Protein AF-A0A948U7S1-F1 (afdb_monomer_lite)

Radius of gyration: 15.61 Å; chains: 1; bounding box: 52×23×42 Å

Structure (mmCIF, N/CA/C/O backbone):
data_AF-A0A948U7S1-F1
#
_entry.id   AF-A0A948U7S1-F1
#
loop_
_atom_site.group_PDB
_atom_site.id
_atom_site.type_symbol
_atom_site.label_atom_id
_atom_site.label_alt_id
_atom_site.label_comp_id
_atom_site.label_asym_id
_atom_site.label_entity_id
_atom_site.label_seq_id
_atom_site.pdbx_PDB_ins_code
_atom_site.Cartn_x
_atom_site.Cartn_y
_atom_site.Cartn_z
_atom_site.occupancy
_atom_site.B_iso_or_equiv
_atom_site.auth_seq_id
_atom_site.auth_comp_id
_atom_site.auth_asym_id
_atom_site.auth_atom_id
_atom_site.pdbx_PDB_model_num
ATOM 1 N N . MET A 1 1 ? -32.307 3.285 -25.081 1.00 37.34 1 MET A N 1
ATOM 2 C CA . MET A 1 1 ? -31.071 2.521 -25.350 1.00 37.34 1 MET A CA 1
ATOM 3 C C . MET A 1 1 ? -30.280 2.469 -24.048 1.00 37.34 1 MET A C 1
ATOM 5 O O . MET A 1 1 ? -29.939 3.526 -23.538 1.00 37.34 1 MET A O 1
ATOM 9 N N . LYS A 1 2 ? -30.131 1.286 -23.433 1.00 41.03 2 LYS A N 1
ATOM 10 C CA . LYS A 1 2 ? -29.390 1.093 -22.172 1.00 41.03 2 LYS A CA 1
ATOM 11 C C . LYS A 1 2 ? -27.935 0.772 -22.532 1.00 41.03 2 LYS A C 1
ATOM 13 O O . LYS A 1 2 ? -27.693 -0.289 -23.097 1.00 41.03 2 LYS A O 1
ATOM 18 N N . ASN A 1 3 ? -27.007 1.689 -22.266 1.00 43.12 3 ASN A N 1
ATOM 19 C CA . ASN A 1 3 ? -25.579 1.452 -22.484 1.00 43.12 3 ASN A CA 1
ATOM 20 C C . ASN A 1 3 ? -25.002 0.647 -21.317 1.00 43.12 3 ASN A C 1
ATOM 22 O O . ASN A 1 3 ? -25.335 0.897 -20.162 1.00 43.12 3 ASN A O 1
ATOM 26 N N . GLY A 1 4 ? -24.200 -0.358 -21.670 1.00 45.91 4 GLY A 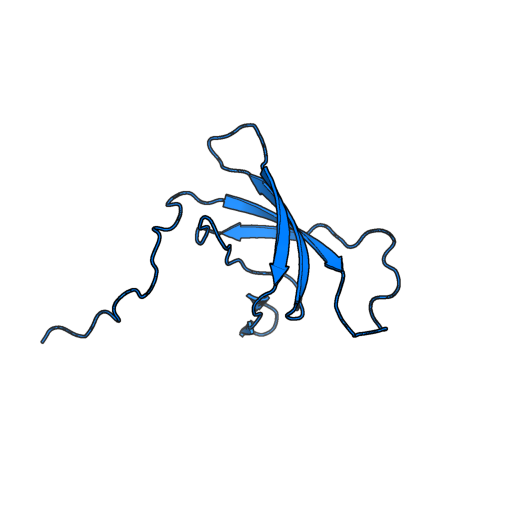N 1
ATOM 27 C CA . GLY A 1 4 ? -23.789 -1.467 -20.823 1.00 45.91 4 GLY A CA 1
ATOM 28 C C . GLY A 1 4 ? -22.943 -1.067 -19.621 1.00 45.91 4 GLY A C 1
ATOM 29 O O . GLY A 1 4 ? -21.832 -0.561 -19.757 1.00 45.91 4 GLY A O 1
ATOM 30 N N . GLU A 1 5 ? -23.459 -1.395 -18.444 1.00 49.22 5 GLU A N 1
ATOM 31 C CA . GLU A 1 5 ? -22.670 -1.558 -17.234 1.00 49.22 5 GLU A CA 1
ATOM 32 C C . GLU A 1 5 ? -21.832 -2.831 -17.406 1.00 49.22 5 GLU A C 1
ATOM 34 O O . GLU A 1 5 ? -22.364 -3.942 -17.479 1.00 49.22 5 GLU A O 1
ATOM 39 N N . GLY A 1 6 ? -20.513 -2.676 -17.543 1.00 53.47 6 GLY A N 1
ATOM 40 C CA . GLY A 1 6 ? -19.589 -3.802 -17.494 1.00 53.47 6 GLY A CA 1
ATOM 41 C C . GLY A 1 6 ? -19.792 -4.530 -16.171 1.00 53.47 6 GLY A C 1
ATOM 42 O O . GLY A 1 6 ? -19.545 -3.954 -15.116 1.00 53.47 6 GLY A O 1
ATOM 43 N N . GLN A 1 7 ? -20.297 -5.764 -16.229 1.00 53.72 7 GLN A N 1
ATOM 44 C CA . GLN A 1 7 ? -20.621 -6.554 -15.044 1.00 53.72 7 GLN A CA 1
ATOM 45 C C . GLN A 1 7 ? -19.413 -6.601 -14.105 1.00 53.72 7 GLN A C 1
ATOM 47 O O . GLN A 1 7 ? -18.337 -7.078 -14.476 1.00 53.72 7 GLN A O 1
ATOM 52 N N . GLU A 1 8 ? -19.592 -6.081 -12.895 1.00 53.22 8 GLU A N 1
ATOM 53 C CA . GLU A 1 8 ? -18.572 -6.078 -11.859 1.00 53.22 8 GLU A CA 1
ATOM 54 C C . GLU A 1 8 ? -18.158 -7.526 -11.541 1.00 53.22 8 GLU A C 1
ATOM 56 O O . GLU A 1 8 ? -18.895 -8.288 -10.924 1.00 53.22 8 GLU A O 1
ATOM 61 N N . LYS A 1 9 ? -16.963 -7.932 -11.992 1.00 65.19 9 LYS A N 1
ATOM 62 C CA . LYS A 1 9 ? -16.448 -9.313 -11.867 1.00 65.19 9 LYS A CA 1
ATOM 63 C C . LYS A 1 9 ? -15.975 -9.679 -10.449 1.00 65.19 9 LYS A C 1
ATOM 65 O O . LYS A 1 9 ? -15.370 -10.734 -10.251 1.00 65.19 9 LYS A O 1
ATOM 70 N N . ARG A 1 10 ? -16.157 -8.797 -9.464 1.00 60.22 10 ARG A N 1
ATOM 71 C CA . ARG A 1 10 ? -15.560 -8.926 -8.127 1.00 60.22 10 ARG A CA 1
ATOM 72 C C . ARG A 1 10 ? -16.465 -9.751 -7.210 1.00 60.22 10 ARG A C 1
ATOM 74 O O . ARG A 1 10 ? -17.664 -9.522 -7.137 1.00 60.22 10 ARG A O 1
ATOM 81 N N . ARG A 1 11 ? -15.876 -10.706 -6.481 1.00 59.59 11 ARG A N 1
ATOM 82 C CA . ARG A 1 11 ? -16.612 -11.607 -5.571 1.00 59.59 11 ARG A CA 1
ATOM 83 C C . ARG A 1 11 ? -16.992 -10.973 -4.228 1.00 59.59 11 ARG A C 1
ATOM 85 O O . ARG A 1 11 ? -17.859 -11.515 -3.555 1.00 59.59 11 ARG A O 1
ATOM 92 N N . ALA A 1 12 ? -16.344 -9.879 -3.825 1.00 53.59 12 ALA A N 1
ATOM 93 C CA . ALA A 1 12 ? -16.534 -9.260 -2.514 1.00 53.59 12 ALA A CA 1
ATOM 94 C C . ALA A 1 12 ? -16.774 -7.743 -2.633 1.00 53.59 12 ALA A C 1
ATOM 96 O O . ALA A 1 12 ? -16.109 -7.091 -3.446 1.00 53.59 12 ALA A O 1
ATOM 97 N N . PRO A 1 13 ? -17.694 -7.175 -1.829 1.00 57.25 13 PRO A N 1
ATOM 98 C CA . PRO A 1 13 ? -17.959 -5.741 -1.810 1.00 57.25 13 PRO A CA 1
ATOM 99 C C . PRO A 1 13 ? -16.777 -4.969 -1.207 1.00 57.25 13 PRO A C 1
ATOM 101 O O . PRO A 1 13 ? -16.163 -5.412 -0.237 1.00 57.25 13 PRO A O 1
ATOM 104 N N . ARG A 1 14 ? -16.478 -3.788 -1.761 1.00 62.69 14 ARG A N 1
ATOM 105 C CA . ARG A 1 14 ? -15.465 -2.879 -1.206 1.00 62.69 14 ARG A CA 1
ATOM 106 C C . ARG A 1 14 ? -15.953 -2.255 0.098 1.00 62.69 14 ARG A C 1
ATOM 108 O O . ARG A 1 14 ? -17.143 -1.966 0.263 1.00 62.69 14 ARG A O 1
ATOM 115 N N . VAL A 1 15 ? -15.019 -1.961 0.995 1.00 64.75 15 VAL A N 1
ATOM 116 C CA . VAL A 1 15 ? -15.298 -1.139 2.175 1.00 64.75 15 VAL A CA 1
ATOM 117 C C . VAL A 1 15 ? -15.758 0.252 1.713 1.00 64.75 15 VAL A C 1
ATOM 119 O O . VAL A 1 15 ? -15.017 0.984 1.071 1.00 64.75 15 VAL A O 1
ATOM 122 N N . LYS A 1 16 ? -16.994 0.650 2.051 1.00 65.44 16 LYS A N 1
ATOM 123 C CA . LYS A 1 16 ? -17.560 1.972 1.687 1.00 65.44 16 LYS A CA 1
ATOM 124 C C . LYS A 1 16 ? -16.914 3.155 2.424 1.00 65.44 16 LYS A C 1
ATOM 126 O O . LYS A 1 16 ? -17.306 4.300 2.209 1.00 65.44 16 LYS A O 1
ATOM 131 N N . LYS A 1 17 ? -15.976 2.885 3.329 1.00 74.88 17 LYS A N 1
ATOM 132 C CA . LYS A 1 17 ? -15.275 3.887 4.131 1.00 74.88 17 LYS A CA 1
ATOM 133 C C . LYS A 1 17 ? -13.922 4.193 3.499 1.00 74.88 17 LYS A C 1
ATOM 135 O O . LYS A 1 17 ? -13.252 3.302 2.990 1.00 74.88 17 LYS A O 1
ATOM 140 N N . GLU A 1 18 ? -13.541 5.463 3.546 1.00 85.12 18 GLU A N 1
ATOM 141 C CA . GLU A 1 18 ? -12.184 5.887 3.216 1.00 85.12 18 GLU A CA 1
ATOM 142 C C . GLU A 1 18 ? -11.217 5.316 4.252 1.00 85.12 18 GLU A C 1
ATOM 144 O O . GLU A 1 18 ? -11.498 5.362 5.446 1.00 85.12 18 GLU A O 1
ATOM 149 N N . VAL A 1 19 ? -10.110 4.754 3.789 1.00 89.00 19 VAL A N 1
ATOM 150 C CA . VAL A 1 19 ? -9.059 4.155 4.606 1.00 89.00 19 VAL A CA 1
ATOM 151 C C . VAL A 1 19 ? -7.787 4.941 4.360 1.00 89.00 19 VAL A C 1
ATOM 153 O O . VAL A 1 19 ? -7.407 5.176 3.210 1.00 89.00 19 VAL A O 1
ATOM 156 N N . ILE A 1 20 ? -7.137 5.356 5.441 1.00 91.56 20 ILE A N 1
ATOM 157 C CA . ILE A 1 20 ? -5.808 5.952 5.376 1.00 91.56 20 ILE A CA 1
ATOM 158 C C . ILE A 1 20 ? -4.802 4.805 5.330 1.00 91.56 20 ILE A C 1
ATOM 160 O O . ILE A 1 20 ? -4.840 3.913 6.176 1.00 91.56 20 ILE A O 1
ATOM 164 N N . VAL A 1 21 ? -3.916 4.832 4.342 1.00 92.94 21 VAL A N 1
ATOM 165 C CA . VAL A 1 21 ? -2.890 3.814 4.123 1.00 92.94 21 VAL A CA 1
ATOM 166 C C . VAL A 1 21 ? -1.534 4.472 4.304 1.00 92.94 21 VAL A C 1
ATOM 168 O O . VAL A 1 21 ? -1.157 5.358 3.539 1.00 92.94 21 VAL A O 1
ATOM 171 N N . GLN A 1 22 ? -0.807 4.043 5.326 1.00 93.38 22 GLN A N 1
ATOM 172 C CA . GLN A 1 22 ? 0.622 4.297 5.450 1.00 93.38 22 GLN A CA 1
ATOM 173 C C . GLN A 1 22 ? 1.359 3.103 4.858 1.00 93.38 22 GLN A C 1
ATOM 175 O O . GLN A 1 22 ? 1.032 1.966 5.200 1.00 93.38 22 GLN A O 1
ATOM 180 N N . TYR A 1 23 ? 2.325 3.342 3.976 1.00 92.19 23 TYR A N 1
ATOM 181 C CA . TYR A 1 23 ? 3.078 2.261 3.350 1.00 92.19 23 TYR A CA 1
ATOM 182 C C . TYR A 1 23 ? 4.570 2.562 3.261 1.00 92.19 23 TYR A C 1
ATOM 184 O O . TYR A 1 23 ? 4.992 3.716 3.208 1.00 92.19 23 TYR A O 1
ATOM 192 N N . ARG A 1 24 ? 5.374 1.498 3.233 1.00 90.31 24 ARG A N 1
ATOM 193 C CA . ARG A 1 24 ? 6.792 1.549 2.863 1.00 90.31 24 ARG A CA 1
ATOM 194 C C . ARG A 1 24 ? 7.186 0.284 2.113 1.00 90.31 24 ARG A C 1
ATOM 196 O O . ARG A 1 24 ? 6.710 -0.805 2.435 1.00 90.31 24 ARG A O 1
ATOM 203 N N . ILE A 1 25 ? 8.081 0.427 1.142 1.00 87.50 25 ILE A N 1
ATOM 204 C CA . ILE A 1 25 ? 8.656 -0.711 0.419 1.00 87.50 25 ILE A CA 1
ATOM 205 C C . ILE A 1 25 ? 9.626 -1.421 1.361 1.00 87.50 25 ILE A C 1
ATOM 207 O O . ILE A 1 25 ? 10.576 -0.813 1.839 1.00 87.50 25 ILE A O 1
ATOM 211 N N . LYS A 1 26 ? 9.370 -2.688 1.672 1.00 85.31 26 LYS A N 1
ATOM 212 C CA . LYS A 1 26 ? 10.213 -3.513 2.545 1.00 85.31 26 LYS A CA 1
ATOM 213 C C . LYS A 1 26 ? 11.246 -4.302 1.747 1.00 85.31 26 LYS A C 1
ATOM 215 O O . LYS A 1 26 ? 12.376 -4.435 2.206 1.00 85.31 26 LYS A O 1
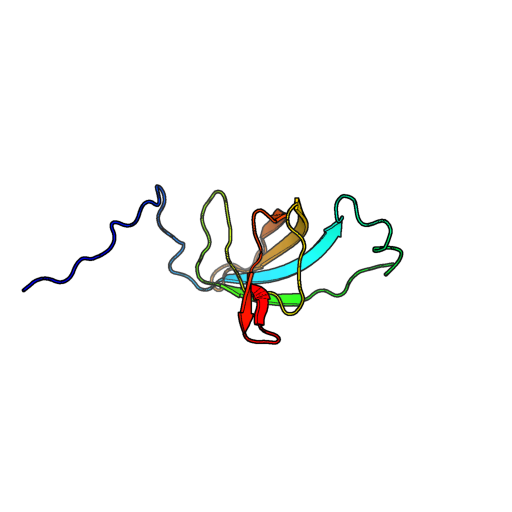ATOM 220 N N . ASP A 1 27 ? 10.849 -4.812 0.584 1.00 82.25 27 ASP A N 1
ATOM 221 C CA . ASP A 1 27 ? 11.689 -5.648 -0.274 1.00 82.25 27 ASP A CA 1
ATOM 222 C C . ASP A 1 27 ? 11.264 -5.525 -1.747 1.00 82.25 27 ASP A C 1
ATOM 224 O O . ASP A 1 27 ? 10.089 -5.280 -2.034 1.00 82.25 27 ASP A O 1
ATOM 228 N N . VAL A 1 28 ? 12.204 -5.707 -2.675 1.00 75.56 28 VAL A N 1
ATOM 229 C CA . VAL A 1 28 ? 11.963 -5.697 -4.125 1.00 75.56 28 VAL A CA 1
ATOM 230 C C . VAL A 1 28 ? 12.669 -6.904 -4.748 1.00 75.56 28 VAL A C 1
ATOM 232 O O . VAL A 1 28 ? 13.887 -7.030 -4.628 1.00 75.56 28 VAL A O 1
ATOM 235 N N . PRO A 1 29 ? 11.951 -7.798 -5.443 1.00 68.56 29 PRO A N 1
ATOM 236 C CA . PRO A 1 29 ? 12.584 -8.947 -6.068 1.00 68.56 29 PRO A CA 1
ATOM 237 C C . PRO A 1 29 ? 13.426 -8.538 -7.284 1.00 68.56 29 PRO A C 1
ATOM 239 O O . PRO A 1 29 ? 12.969 -7.840 -8.184 1.00 68.56 29 PRO A O 1
ATOM 242 N N . HIS A 1 30 ? 14.651 -9.060 -7.332 1.00 58.34 30 HIS A N 1
ATOM 243 C CA . HIS A 1 30 ? 15.524 -9.143 -8.512 1.00 58.34 30 HIS A CA 1
ATOM 244 C C . HIS A 1 30 ? 16.095 -7.859 -9.132 1.00 58.34 30 HIS A C 1
ATOM 246 O O . HIS A 1 30 ? 16.811 -7.961 -10.127 1.00 58.34 30 HIS A O 1
ATOM 252 N N . THR A 1 31 ? 15.939 -6.688 -8.525 1.00 52.97 31 THR A N 1
ATOM 253 C CA . THR A 1 31 ? 16.783 -5.534 -8.863 1.00 52.97 31 THR A CA 1
ATOM 254 C C . THR A 1 31 ? 17.808 -5.345 -7.753 1.00 52.97 31 THR A C 1
ATOM 256 O O . THR A 1 31 ? 17.521 -4.803 -6.691 1.00 52.97 31 THR A O 1
ATOM 259 N N . GLY A 1 32 ? 19.050 -5.781 -7.985 1.00 49.66 32 GLY A N 1
ATOM 260 C CA . GLY A 1 32 ? 20.185 -5.550 -7.072 1.00 49.66 32 GLY A CA 1
ATOM 261 C C . GLY A 1 32 ? 20.519 -4.066 -6.820 1.00 49.66 32 GLY A C 1
ATOM 262 O O . GLY A 1 32 ? 21.553 -3.766 -6.231 1.00 49.66 32 GLY A O 1
ATOM 263 N N . GLU A 1 33 ? 19.656 -3.154 -7.269 1.00 51.25 33 GLU A N 1
ATOM 264 C CA . GLU A 1 33 ? 19.758 -1.700 -7.194 1.00 51.25 33 GLU A CA 1
ATOM 265 C C . GLU A 1 33 ? 19.011 -1.101 -5.995 1.00 51.25 33 GLU A C 1
ATOM 267 O O . GLU A 1 33 ? 19.278 0.043 -5.637 1.00 51.25 33 GLU A O 1
ATOM 272 N N . PHE A 1 34 ? 18.151 -1.855 -5.296 1.00 52.44 34 PHE A N 1
ATOM 273 C CA . PHE A 1 34 ? 17.576 -1.397 -4.023 1.00 52.44 34 PHE A CA 1
ATOM 274 C C . PHE A 1 34 ? 18.533 -1.663 -2.848 1.00 52.44 34 PHE A C 1
ATOM 276 O O . PHE A 1 34 ? 18.197 -2.277 -1.836 1.00 52.44 34 PHE A O 1
ATOM 283 N N . GLN A 1 35 ? 19.773 -1.189 -2.981 1.00 46.66 35 GLN A N 1
ATOM 284 C CA . GLN A 1 35 ? 20.683 -1.062 -1.850 1.00 46.66 35 GLN A CA 1
ATOM 285 C C . GLN A 1 35 ? 20.404 0.249 -1.106 1.00 46.66 35 GLN A C 1
ATOM 287 O O . GLN A 1 35 ? 20.648 1.342 -1.604 1.00 46.66 35 GLN A O 1
ATOM 292 N N . LEU A 1 36 ? 19.997 0.097 0.157 1.00 49.88 36 LEU A N 1
ATOM 293 C CA . LEU A 1 36 ? 20.333 1.005 1.258 1.00 49.88 36 LEU A CA 1
ATOM 294 C C . LEU A 1 36 ? 19.675 2.397 1.254 1.00 49.88 36 LEU A C 1
ATOM 296 O O . LEU A 1 36 ? 20.351 3.422 1.297 1.00 49.88 36 LEU A O 1
ATOM 300 N N . LEU A 1 37 ? 18.366 2.442 1.492 1.00 51.91 37 LEU A N 1
ATOM 301 C CA . LEU A 1 37 ? 17.911 3.320 2.573 1.00 51.91 37 LEU A CA 1
ATOM 302 C C . LEU A 1 37 ? 17.784 2.452 3.823 1.00 51.91 37 LEU A C 1
ATOM 304 O O . LEU A 1 37 ? 17.003 1.507 3.842 1.00 51.91 37 LEU A O 1
ATOM 308 N N . ARG A 1 38 ? 18.543 2.768 4.885 1.00 58.09 38 ARG A N 1
ATOM 309 C CA . ARG A 1 38 ? 18.454 2.075 6.194 1.00 58.09 38 ARG A CA 1
ATOM 310 C C . ARG A 1 38 ? 17.011 1.978 6.712 1.00 58.09 38 ARG A C 1
ATOM 312 O O . ARG A 1 38 ? 16.705 1.113 7.526 1.00 58.09 38 ARG A O 1
ATOM 319 N N . LYS A 1 39 ? 16.145 2.883 6.249 1.00 65.81 39 LYS A N 1
ATOM 320 C CA . LYS A 1 39 ? 14.697 2.847 6.400 1.00 65.81 39 LYS A CA 1
ATOM 321 C C . LYS A 1 39 ? 14.080 3.621 5.222 1.00 65.81 39 LYS A C 1
ATOM 323 O O . LYS A 1 39 ? 14.296 4.831 5.159 1.00 65.81 39 LYS A O 1
ATOM 328 N N . PRO A 1 40 ? 13.379 2.970 4.281 1.00 70.44 40 PRO A N 1
ATOM 329 C CA . PRO A 1 40 ? 12.680 3.680 3.215 1.00 70.44 40 PRO A CA 1
ATOM 330 C C . PRO A 1 40 ? 11.626 4.627 3.813 1.00 70.44 40 PRO A C 1
ATOM 332 O O . PRO A 1 40 ? 11.116 4.349 4.909 1.00 70.44 40 PRO A O 1
ATOM 335 N N . PRO A 1 41 ? 11.336 5.760 3.148 1.00 80.25 41 PRO A N 1
ATOM 336 C CA . PRO A 1 41 ? 10.362 6.725 3.641 1.00 80.25 41 PRO A CA 1
ATOM 337 C C . PRO A 1 41 ? 8.983 6.074 3.790 1.00 80.25 41 PRO A C 1
ATOM 339 O O . PRO A 1 41 ? 8.637 5.143 3.063 1.00 80.25 41 PRO A O 1
ATOM 342 N N . ILE A 1 42 ? 8.216 6.557 4.768 1.00 86.62 42 ILE A N 1
ATOM 343 C CA . ILE A 1 42 ? 6.813 6.179 4.933 1.00 86.62 42 ILE A CA 1
ATOM 344 C C . ILE A 1 42 ? 5.993 7.150 4.094 1.00 86.62 42 ILE A C 1
ATOM 346 O O . ILE A 1 42 ? 6.008 8.354 4.354 1.00 86.62 42 ILE A O 1
ATOM 350 N N . ASP A 1 43 ? 5.276 6.612 3.120 1.00 90.12 43 ASP A N 1
ATOM 351 C CA . ASP A 1 43 ? 4.331 7.351 2.300 1.00 90.12 43 ASP A CA 1
ATOM 352 C C . ASP A 1 43 ? 2.910 7.216 2.864 1.00 90.12 43 ASP A C 1
ATOM 354 O O . ASP A 1 43 ? 2.577 6.262 3.577 1.00 90.12 43 ASP A O 1
ATOM 358 N N . LEU A 1 44 ? 2.063 8.196 2.545 1.00 90.94 44 LEU A N 1
ATOM 359 C CA . LEU A 1 44 ? 0.682 8.276 3.008 1.00 90.94 44 LEU A CA 1
ATOM 360 C C . LEU A 1 44 ? -0.260 8.463 1.825 1.00 90.94 44 LEU A C 1
ATOM 362 O O . LEU A 1 44 ? -0.102 9.380 1.023 1.00 90.94 44 LEU A O 1
ATOM 366 N N . THR A 1 45 ? -1.295 7.639 1.771 1.00 91.31 45 THR A N 1
ATOM 367 C CA . THR A 1 45 ? -2.332 7.715 0.747 1.00 91.31 45 THR A CA 1
ATOM 368 C C . THR A 1 45 ? -3.699 7.391 1.336 1.00 91.31 45 THR A C 1
ATOM 370 O O . THR A 1 45 ? -3.830 7.004 2.502 1.00 91.31 45 THR A O 1
ATOM 373 N N . ARG A 1 46 ? -4.750 7.609 0.550 1.00 91.12 46 ARG A N 1
ATOM 374 C CA . ARG A 1 46 ? -6.127 7.310 0.939 1.00 91.12 46 ARG A CA 1
ATOM 375 C C . ARG A 1 46 ? -6.792 6.492 -0.144 1.00 91.12 46 ARG A C 1
ATOM 377 O O . ARG A 1 46 ? -6.647 6.789 -1.326 1.00 91.12 46 ARG A O 1
ATOM 384 N N . THR A 1 47 ? -7.562 5.491 0.259 1.00 89.12 47 THR A N 1
ATOM 385 C CA . THR A 1 47 ? -8.315 4.668 -0.686 1.00 89.12 47 THR A CA 1
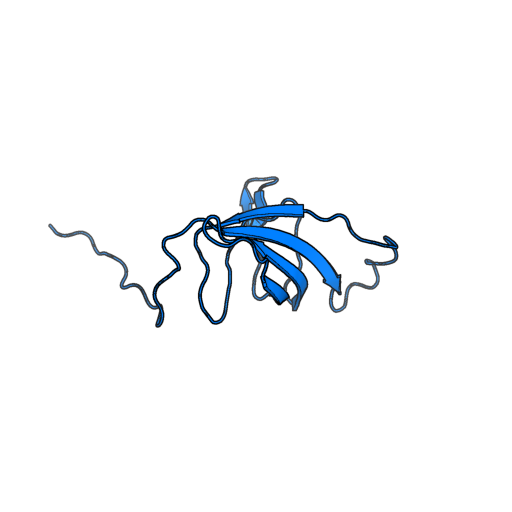ATOM 386 C C . THR A 1 47 ? -9.684 4.275 -0.154 1.00 89.12 47 THR A C 1
ATOM 388 O O . THR A 1 47 ? -9.941 4.278 1.046 1.00 89.12 47 THR A O 1
ATOM 391 N N . ARG A 1 48 ? -10.581 3.934 -1.078 1.00 86.25 48 ARG A N 1
ATOM 392 C CA . ARG A 1 48 ? -11.869 3.271 -0.819 1.00 86.25 48 ARG A CA 1
ATOM 393 C C . ARG A 1 48 ? -11.919 1.875 -1.446 1.00 86.25 48 ARG A C 1
ATOM 395 O O . ARG A 1 48 ? -12.952 1.216 -1.409 1.00 86.25 48 ARG A O 1
ATOM 402 N N . ASP A 1 49 ? -10.832 1.436 -2.079 1.00 83.50 49 ASP A N 1
ATOM 403 C CA . ASP A 1 49 ? -10.722 0.127 -2.720 1.00 83.50 49 ASP A CA 1
ATOM 404 C C . ASP A 1 49 ? -9.937 -0.823 -1.814 1.00 83.50 49 ASP A C 1
ATOM 406 O O . ASP A 1 49 ? -8.789 -1.169 -2.075 1.00 83.50 49 ASP A O 1
ATOM 410 N N . LEU A 1 50 ? -10.575 -1.187 -0.700 1.00 85.38 50 LEU A N 1
ATOM 411 C CA . LEU A 1 50 ? -10.111 -2.218 0.221 1.00 85.38 50 LEU A CA 1
ATOM 412 C C . LEU A 1 50 ? -11.098 -3.388 0.200 1.00 85.38 50 LEU A C 1
ATOM 414 O O . LEU A 1 50 ? -12.309 -3.197 0.360 1.00 85.38 50 LEU A O 1
ATOM 418 N N . ALA A 1 51 ? -10.560 -4.590 0.036 1.00 83.25 51 ALA A N 1
ATOM 419 C CA . ALA A 1 51 ? -11.255 -5.863 0.132 1.00 83.25 51 ALA A CA 1
ATOM 420 C C . ALA A 1 51 ? -10.433 -6.841 0.989 1.00 83.25 51 ALA A C 1
ATOM 422 O O . ALA A 1 51 ? -9.247 -6.636 1.225 1.00 83.25 51 ALA A O 1
ATOM 423 N N . GLU A 1 52 ? -11.051 -7.944 1.414 1.00 79.88 52 GLU A N 1
ATOM 424 C CA . GLU A 1 52 ? -10.427 -8.959 2.281 1.00 79.88 52 GLU A CA 1
ATOM 425 C C . GLU A 1 52 ? -9.072 -9.477 1.760 1.00 79.88 52 GLU A C 1
ATOM 427 O O . GLU A 1 52 ? -8.184 -9.796 2.542 1.00 79.88 52 GLU A O 1
ATOM 432 N N . LYS A 1 53 ? -8.902 -9.550 0.433 1.00 85.12 53 LYS A N 1
ATOM 433 C CA . LYS A 1 53 ? -7.717 -10.137 -0.218 1.00 85.12 53 LYS A CA 1
ATOM 434 C C . LYS A 1 53 ? -6.841 -9.136 -0.960 1.00 85.12 53 LYS A C 1
ATOM 436 O O . LYS A 1 53 ? -5.924 -9.546 -1.665 1.00 85.12 53 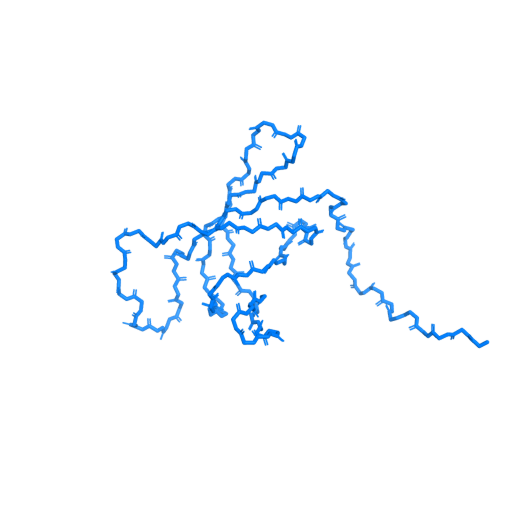LYS A O 1
ATOM 441 N N . GLY A 1 54 ? -7.144 -7.847 -0.877 1.00 88.44 54 GLY A N 1
ATOM 442 C CA . GLY A 1 54 ? -6.408 -6.869 -1.659 1.00 88.44 54 GLY A CA 1
ATOM 443 C C . GLY A 1 54 ? -6.832 -5.442 -1.392 1.00 88.44 54 GLY A C 1
ATOM 444 O O . GLY A 1 54 ? -7.955 -5.159 -0.977 1.00 88.44 54 GLY A O 1
ATOM 445 N N . ILE A 1 55 ? -5.903 -4.546 -1.674 1.00 90.44 55 ILE A N 1
ATOM 446 C CA . ILE A 1 55 ? -6.087 -3.111 -1.592 1.00 90.44 55 ILE A CA 1
ATOM 447 C C . ILE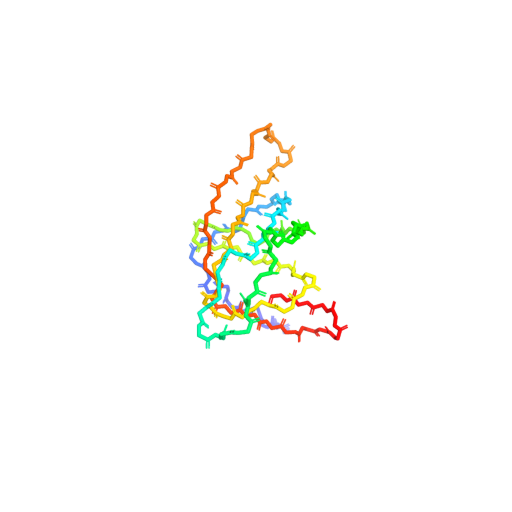 A 1 55 ? -5.550 -2.495 -2.879 1.00 90.44 55 ILE A C 1
ATOM 449 O O . ILE A 1 55 ? -4.551 -2.962 -3.420 1.00 90.44 55 ILE A O 1
ATOM 453 N N . PHE A 1 56 ? -6.224 -1.465 -3.367 1.00 90.50 56 PHE A N 1
ATOM 454 C CA . PHE A 1 56 ? -5.786 -0.678 -4.512 1.00 90.50 56 PHE A CA 1
ATOM 455 C C . PHE A 1 56 ? -5.690 0.783 -4.079 1.00 90.50 56 PHE A C 1
ATOM 457 O O . PHE A 1 56 ? -6.637 1.309 -3.492 1.00 90.50 56 PHE A O 1
ATOM 464 N N . PHE A 1 57 ? -4.553 1.438 -4.294 1.00 90.69 57 PHE A N 1
ATOM 465 C CA . PHE A 1 57 ? -4.297 2.800 -3.822 1.00 90.69 57 PHE A CA 1
ATOM 466 C C . PHE A 1 57 ? -3.246 3.492 -4.689 1.00 90.69 57 PHE A C 1
ATOM 468 O O . PHE A 1 57 ? -2.474 2.827 -5.356 1.00 90.69 57 PHE A O 1
ATOM 475 N N . THR A 1 58 ? -3.182 4.823 -4.647 1.00 87.88 58 THR A N 1
ATOM 476 C CA . THR A 1 58 ? -2.113 5.568 -5.327 1.00 87.88 58 THR A CA 1
ATOM 477 C C . THR A 1 58 ? -0.821 5.569 -4.530 1.00 87.88 58 THR A C 1
ATOM 479 O O . THR A 1 58 ? -0.843 5.907 -3.341 1.00 87.88 58 THR A O 1
ATOM 482 N N . ALA A 1 59 ? 0.292 5.319 -5.206 1.00 85.00 59 ALA A N 1
ATOM 483 C CA . ALA A 1 59 ? 1.642 5.526 -4.721 1.00 85.00 59 ALA A CA 1
ATOM 484 C C . ALA A 1 59 ? 2.247 6.840 -5.258 1.00 85.00 59 ALA A C 1
ATOM 486 O O . ALA A 1 59 ? 1.971 7.283 -6.375 1.00 85.00 59 ALA A O 1
ATOM 487 N N . SER A 1 60 ? 3.096 7.469 -4.444 1.00 81.56 60 SER A N 1
ATOM 488 C CA . SER A 1 60 ? 3.882 8.662 -4.803 1.00 81.56 60 SER A CA 1
ATOM 489 C C . SER A 1 60 ? 5.061 8.349 -5.734 1.00 81.56 60 SER A C 1
ATOM 491 O O . SER A 1 60 ? 5.612 9.252 -6.362 1.00 81.56 60 SER A O 1
ATOM 493 N N . GLN A 1 61 ? 5.453 7.077 -5.818 1.00 77.06 61 GLN A N 1
ATOM 494 C CA . GLN A 1 61 ? 6.617 6.590 -6.550 1.00 77.06 61 GLN A CA 1
ATOM 495 C C . GLN A 1 61 ? 6.320 5.234 -7.208 1.00 77.06 61 GLN A C 1
ATOM 497 O O . GLN A 1 61 ? 5.448 4.513 -6.715 1.00 77.06 61 GLN A O 1
ATOM 502 N N . PRO A 1 62 ? 7.030 4.872 -8.296 1.00 79.06 62 PRO A N 1
ATOM 503 C CA . PRO A 1 62 ? 6.882 3.567 -8.929 1.00 79.06 62 PRO A CA 1
ATOM 504 C C . PRO A 1 62 ? 7.183 2.446 -7.949 1.00 79.06 62 PRO A C 1
ATOM 506 O O . PRO A 1 62 ? 8.211 2.478 -7.269 1.00 79.06 62 PRO A O 1
ATOM 509 N N . ILE A 1 63 ? 6.307 1.444 -7.901 1.00 84.69 63 ILE A N 1
ATOM 510 C CA . ILE A 1 63 ? 6.536 0.237 -7.116 1.00 84.69 63 ILE A CA 1
ATOM 511 C C . ILE A 1 63 ? 6.532 -0.949 -8.066 1.00 84.69 63 ILE A C 1
ATOM 513 O O . ILE A 1 63 ? 5.587 -1.169 -8.814 1.00 84.69 63 ILE A O 1
ATOM 517 N N . PHE A 1 64 ? 7.604 -1.727 -8.050 1.00 82.94 64 PHE A N 1
ATOM 518 C CA . PHE A 1 64 ? 7.699 -2.885 -8.924 1.00 82.94 64 PHE A CA 1
ATOM 519 C C . PHE A 1 64 ? 6.714 -3.973 -8.500 1.00 82.94 64 PHE A C 1
ATOM 521 O O . PHE A 1 64 ? 6.506 -4.223 -7.308 1.00 82.94 64 PHE A O 1
ATOM 528 N N . ALA A 1 65 ? 6.148 -4.669 -9.487 1.00 85.25 65 ALA A N 1
ATOM 529 C CA . ALA A 1 65 ? 5.400 -5.889 -9.230 1.00 85.25 65 ALA A CA 1
ATOM 530 C C . ALA A 1 65 ? 6.250 -6.863 -8.399 1.00 85.25 65 ALA A C 1
ATOM 532 O O . ALA A 1 65 ? 7.471 -6.930 -8.537 1.00 85.25 65 ALA A O 1
ATOM 533 N N . GLN A 1 66 ? 5.585 -7.622 -7.532 1.00 87.31 66 GLN A N 1
ATOM 534 C CA . GLN A 1 66 ? 6.172 -8.536 -6.553 1.00 87.31 66 GLN A CA 1
ATOM 535 C C . GLN A 1 66 ? 6.944 -7.875 -5.396 1.00 87.31 66 GLN A C 1
ATOM 537 O O . GLN A 1 66 ? 7.357 -8.598 -4.487 1.00 87.31 66 GLN A O 1
ATOM 542 N N . ALA A 1 67 ? 7.094 -6.545 -5.363 1.00 87.38 67 ALA A N 1
ATOM 543 C CA . ALA A 1 67 ? 7.629 -5.856 -4.191 1.00 87.38 67 ALA A CA 1
ATOM 544 C C . ALA A 1 67 ? 6.774 -6.136 -2.947 1.00 87.38 67 ALA A C 1
ATOM 546 O O . ALA A 1 67 ? 5.549 -6.280 -3.023 1.00 87.38 67 ALA A O 1
ATOM 547 N N . VAL A 1 68 ? 7.427 -6.205 -1.793 1.00 90.38 68 VAL A N 1
ATOM 548 C CA . VAL A 1 68 ? 6.777 -6.398 -0.498 1.00 90.38 68 VAL A CA 1
ATOM 549 C C . VAL A 1 68 ? 6.602 -5.041 0.160 1.00 90.38 68 VAL A C 1
ATOM 551 O O . VAL A 1 68 ? 7.563 -4.290 0.321 1.00 90.38 68 VAL A O 1
ATOM 554 N N . LEU A 1 69 ? 5.374 -4.735 0.559 1.00 91.56 69 LEU A N 1
ATOM 555 C CA . LEU A 1 69 ? 5.006 -3.522 1.268 1.00 91.56 69 LEU A CA 1
ATOM 556 C C . LEU A 1 69 ? 4.664 -3.851 2.713 1.00 91.56 69 LEU A C 1
ATOM 558 O O . LEU A 1 69 ? 3.875 -4.754 2.987 1.00 91.56 69 LEU A O 1
ATOM 562 N N . GLU A 1 70 ? 5.204 -3.061 3.629 1.00 92.75 70 GLU A N 1
ATOM 563 C CA . GLU A 1 70 ? 4.636 -2.954 4.966 1.00 92.75 70 GLU A CA 1
ATOM 564 C C . GLU A 1 70 ? 3.551 -1.878 4.934 1.00 92.75 70 GLU A C 1
ATOM 566 O O . GLU A 1 70 ? 3.792 -0.763 4.464 1.00 92.75 70 GLU A O 1
ATOM 571 N N . LEU A 1 71 ? 2.360 -2.231 5.409 1.00 93.50 71 LEU A N 1
ATOM 572 C CA . LEU A 1 71 ? 1.155 -1.420 5.350 1.00 93.50 71 LEU A CA 1
ATOM 573 C C . LEU A 1 71 ? 0.594 -1.215 6.754 1.00 93.50 71 LEU A C 1
ATOM 575 O O . LEU A 1 71 ? 0.508 -2.141 7.560 1.00 93.50 71 LEU A O 1
ATOM 579 N N . LYS A 1 72 ? 0.140 0.005 7.019 1.00 94.12 72 LYS A N 1
ATOM 580 C CA . LYS A 1 72 ? -0.609 0.359 8.217 1.00 94.12 72 LYS A CA 1
ATOM 581 C C . LYS A 1 72 ? -1.888 1.072 7.806 1.00 94.12 72 LYS A C 1
ATOM 583 O O . LYS A 1 72 ? -1.860 2.179 7.269 1.00 94.12 72 LYS A O 1
ATOM 588 N N . LEU A 1 73 ? -3.011 0.396 8.019 1.00 92.06 73 LEU A N 1
ATOM 589 C CA . LEU A 1 73 ? -4.340 0.870 7.659 1.00 92.06 73 LEU A CA 1
ATOM 590 C C . LEU A 1 73 ? -5.003 1.517 8.869 1.00 92.06 73 LEU A C 1
ATOM 592 O O . LEU A 1 73 ? -5.118 0.900 9.927 1.00 92.06 73 LEU A O 1
ATOM 596 N N . GLN A 1 74 ? -5.486 2.741 8.700 1.00 91.31 74 GLN A N 1
ATOM 597 C CA . GLN A 1 74 ? -6.269 3.441 9.708 1.00 91.31 74 GLN A CA 1
ATOM 598 C C . GLN A 1 74 ? -7.678 3.697 9.174 1.00 91.31 74 GLN A C 1
ATOM 600 O O . GLN A 1 74 ? -7.884 4.415 8.190 1.00 91.31 74 GLN A O 1
ATOM 605 N N . LEU A 1 75 ? -8.655 3.087 9.843 1.00 86.81 75 LEU A N 1
ATOM 606 C CA . LEU A 1 75 ? -10.072 3.308 9.588 1.00 86.81 75 LEU A CA 1
ATOM 607 C C . LEU A 1 75 ? -10.526 4.558 10.364 1.00 86.81 75 LEU A C 1
ATOM 609 O O . LEU A 1 75 ? -10.231 4.661 11.549 1.00 86.81 75 LEU A O 1
ATOM 613 N N . PRO A 1 76 ? -11.292 5.488 9.766 1.00 78.50 76 PRO A N 1
ATOM 614 C CA . PRO A 1 76 ? -11.693 6.736 10.427 1.00 78.50 76 PRO A CA 1
ATOM 615 C C . PRO A 1 76 ? -12.506 6.540 11.710 1.00 78.50 76 PRO A C 1
ATOM 617 O O . PRO A 1 76 ? -12.524 7.410 12.574 1.00 78.50 76 PRO A O 1
ATOM 620 N N . SER A 1 77 ? -13.232 5.423 11.804 1.00 81.19 77 SER A N 1
ATOM 621 C CA . SER A 1 77 ? -14.080 5.094 12.953 1.00 81.19 77 SER A CA 1
ATOM 622 C C . SER A 1 77 ? -13.346 4.306 14.040 1.00 81.19 77 SER A C 1
ATOM 624 O O . SER A 1 77 ? -13.904 4.145 15.119 1.00 81.19 77 SER A O 1
ATOM 626 N N . GLU A 1 78 ? -12.133 3.823 13.766 1.00 82.94 78 GLU A N 1
ATOM 627 C CA . GLU A 1 78 ? -11.384 2.952 14.670 1.00 82.94 78 GLU A CA 1
ATOM 628 C C . GLU A 1 78 ? -10.184 3.701 15.249 1.00 82.94 78 GLU A C 1
ATOM 630 O O . GLU A 1 78 ? -9.503 4.464 14.561 1.00 82.94 78 GLU A O 1
ATOM 635 N N . ARG A 1 79 ? -9.915 3.486 16.538 1.00 78.94 79 ARG A N 1
ATOM 636 C CA . ARG A 1 79 ? -8.711 4.031 17.188 1.00 78.94 79 ARG A CA 1
ATOM 637 C C . ARG A 1 79 ? -7.472 3.200 16.885 1.00 78.94 79 ARG A C 1
ATOM 639 O O . ARG A 1 79 ? -6.362 3.724 16.930 1.00 78.94 79 ARG A O 1
ATOM 646 N N . GLU A 1 80 ? -7.672 1.923 16.594 1.00 87.31 80 GLU A N 1
ATOM 647 C CA . GLU A 1 80 ? -6.602 0.981 16.314 1.00 87.31 80 GLU A CA 1
ATOM 648 C C . GLU A 1 80 ? -6.302 0.929 14.819 1.00 87.31 80 GLU A C 1
ATOM 650 O O . GLU A 1 80 ? -7.184 1.004 13.960 1.00 87.31 80 GLU A O 1
ATOM 655 N N . SER A 1 81 ? -5.017 0.820 14.517 1.00 89.81 81 SER A N 1
ATOM 656 C CA . SER A 1 81 ? -4.512 0.619 13.169 1.00 89.81 81 SER A CA 1
ATOM 657 C C . SER A 1 81 ? -4.296 -0.861 12.900 1.00 89.81 81 SER A C 1
ATOM 659 O O . SER A 1 81 ? -3.774 -1.568 13.760 1.00 89.81 81 SER A O 1
ATOM 661 N N . ILE A 1 82 ? -4.589 -1.296 11.682 1.00 90.56 82 ILE A N 1
ATOM 662 C CA . ILE A 1 82 ? -4.293 -2.652 11.225 1.00 90.56 82 ILE A CA 1
ATOM 663 C C . ILE A 1 82 ? -2.920 -2.631 10.557 1.00 90.56 82 ILE A C 1
ATOM 665 O O . ILE A 1 82 ? -2.731 -1.938 9.557 1.00 90.56 82 ILE A O 1
ATOM 669 N N . GLU A 1 83 ? -1.966 -3.375 11.105 1.00 92.81 83 GLU A N 1
ATOM 670 C CA . GLU A 1 83 ? -0.636 -3.556 10.517 1.00 92.81 83 GLU A CA 1
ATOM 671 C C . GLU A 1 83 ? -0.602 -4.867 9.731 1.00 92.81 83 GLU A C 1
ATOM 673 O O . GLU A 1 83 ? -1.042 -5.906 10.224 1.00 92.81 83 GLU A O 1
ATOM 678 N N . LEU A 1 84 ? -0.128 -4.815 8.487 1.00 92.25 84 LEU A N 1
ATOM 679 C CA . LEU A 1 84 ? -0.085 -5.973 7.599 1.00 92.25 84 LEU A CA 1
ATOM 680 C C . LEU A 1 84 ? 1.039 -5.866 6.570 1.00 92.25 84 LEU A C 1
ATOM 6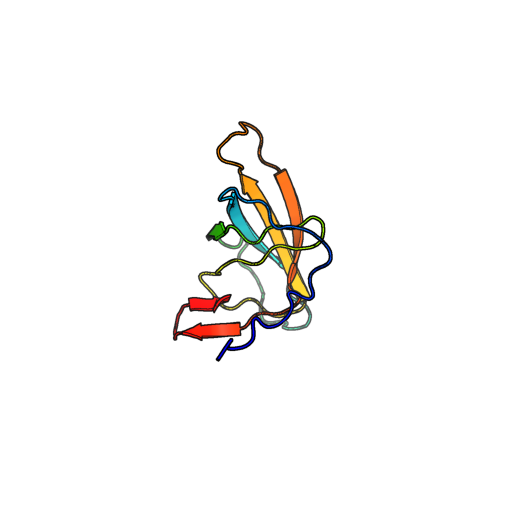82 O O . LEU A 1 84 ? 1.535 -4.785 6.262 1.00 92.25 84 LEU A O 1
ATOM 686 N N . GLU A 1 85 ? 1.424 -7.010 6.017 1.00 92.50 85 GLU A N 1
ATOM 687 C CA . GLU A 1 85 ? 2.369 -7.105 4.909 1.00 92.50 85 GLU A CA 1
ATOM 688 C C . GLU A 1 85 ? 1.615 -7.511 3.642 1.00 92.50 85 GLU A C 1
ATOM 690 O O . GLU A 1 85 ? 0.782 -8.420 3.664 1.00 92.50 85 GLU A O 1
ATOM 695 N N . GLY A 1 86 ? 1.882 -6.815 2.541 1.00 91.38 86 GLY A N 1
ATOM 696 C CA . GLY A 1 86 ? 1.248 -7.057 1.252 1.00 91.38 86 GLY A CA 1
ATOM 697 C C . GLY A 1 86 ? 2.280 -7.199 0.148 1.00 91.38 86 GLY A C 1
ATOM 698 O O . GLY A 1 86 ? 3.365 -6.628 0.221 1.00 91.38 86 GLY A O 1
ATOM 699 N N . ARG A 1 87 ? 1.938 -7.946 -0.900 1.00 92.69 87 ARG A N 1
ATOM 700 C CA . ARG A 1 87 ? 2.758 -8.022 -2.108 1.00 92.69 87 ARG A CA 1
ATOM 701 C C . ARG A 1 87 ? 2.086 -7.261 -3.240 1.00 92.69 87 ARG A C 1
ATOM 703 O O . ARG A 1 87 ? 0.891 -7.441 -3.468 1.00 92.69 87 ARG A O 1
ATOM 710 N N . VAL A 1 88 ? 2.857 -6.447 -3.953 1.00 91.06 88 VAL A N 1
ATOM 711 C CA . VAL A 1 88 ? 2.380 -5.748 -5.147 1.00 91.06 88 VAL A CA 1
ATOM 712 C C . VAL A 1 88 ? 2.090 -6.768 -6.236 1.00 91.06 88 VAL A C 1
ATOM 714 O O . VAL A 1 88 ? 2.965 -7.538 -6.631 1.00 91.06 88 VAL A O 1
ATOM 717 N N . VAL A 1 89 ? 0.845 -6.796 -6.699 1.00 90.88 89 VAL A N 1
ATOM 718 C CA . VAL A 1 89 ? 0.420 -7.674 -7.796 1.00 90.88 89 VAL A CA 1
ATOM 719 C C . VAL A 1 89 ? 0.679 -7.003 -9.139 1.00 90.88 89 VAL A C 1
ATOM 721 O O . VAL A 1 89 ? 1.176 -7.652 -10.053 1.00 90.88 89 VAL A O 1
ATOM 724 N N . ASP A 1 90 ? 0.364 -5.714 -9.229 1.00 87.56 90 ASP A N 1
ATOM 725 C CA . ASP A 1 90 ? 0.462 -4.899 -10.433 1.00 87.56 90 ASP A CA 1
ATOM 726 C C . ASP A 1 90 ? 0.668 -3.432 -10.037 1.00 87.56 90 ASP A C 1
ATOM 728 O O . ASP A 1 90 ? 0.308 -3.057 -8.917 1.00 87.56 90 ASP A O 1
ATOM 732 N N . CYS A 1 91 ? 1.270 -2.639 -10.922 1.00 84.88 91 CYS A N 1
ATOM 733 C CA . CYS A 1 91 ? 1.487 -1.209 -10.719 1.00 84.88 91 CYS A CA 1
ATOM 734 C C . CYS A 1 91 ? 1.551 -0.489 -12.071 1.00 84.88 91 CYS A C 1
ATOM 736 O O . CYS A 1 91 ? 2.368 -0.842 -12.925 1.00 84.88 91 CYS A O 1
ATOM 738 N N . GLU A 1 92 ? 0.704 0.522 -12.264 1.00 82.81 92 GLU A N 1
ATOM 739 C CA . GLU A 1 92 ? 0.561 1.238 -13.535 1.00 82.81 92 GLU A CA 1
ATOM 740 C C . GLU A 1 92 ? 0.666 2.756 -13.326 1.00 82.81 92 GLU A C 1
ATOM 742 O O . GLU A 1 92 ? 0.027 3.348 -12.449 1.00 82.81 92 GLU A O 1
ATOM 747 N N . GLU A 1 93 ? 1.472 3.422 -14.158 1.00 74.19 93 GLU A N 1
ATOM 748 C CA . GLU A 1 93 ? 1.538 4.883 -14.185 1.00 74.19 93 GLU A CA 1
ATOM 749 C C . GLU A 1 93 ? 0.367 5.441 -15.007 1.00 74.19 93 GLU A C 1
ATOM 751 O O . GLU A 1 93 ? 0.345 5.354 -16.232 1.00 74.19 93 GLU A O 1
ATOM 756 N N . ILE A 1 94 ? -0.613 6.054 -14.337 1.00 66.00 94 ILE A N 1
ATOM 757 C CA . ILE A 1 94 ? -1.820 6.586 -14.999 1.00 66.00 94 ILE A CA 1
ATOM 758 C C . ILE A 1 94 ? -1.589 8.015 -15.522 1.00 66.00 94 ILE A C 1
ATOM 760 O O . ILE A 1 94 ? -2.212 8.461 -16.489 1.00 66.00 94 ILE A O 1
ATOM 764 N N . LYS A 1 95 ? -0.684 8.766 -14.887 1.00 57.84 95 LYS A N 1
ATOM 765 C CA . LYS A 1 95 ? -0.233 10.103 -15.304 1.00 57.84 95 LYS A CA 1
ATOM 766 C C . LYS A 1 95 ? 1.221 10.271 -14.899 1.00 57.84 95 LYS A C 1
ATOM 768 O O . LYS A 1 95 ? 1.608 9.747 -13.866 1.00 57.84 95 LYS A O 1
ATOM 773 N N . LYS A 1 96 ? 1.984 11.083 -15.638 1.00 50.50 96 LYS A N 1
ATOM 774 C CA . LYS A 1 96 ? 3.374 11.405 -15.285 1.00 50.50 96 LYS A CA 1
ATOM 775 C C . LYS A 1 96 ? 3.447 11.914 -13.834 1.00 50.50 96 LYS A C 1
ATOM 777 O O . LYS A 1 96 ? 2.977 13.020 -13.565 1.00 50.50 96 LYS A O 1
ATOM 782 N N . GLY A 1 97 ? 3.976 11.100 -12.917 1.00 55.09 97 GLY A N 1
ATOM 783 C CA . GLY A 1 97 ? 4.032 11.396 -11.474 1.00 55.09 97 GLY A CA 1
ATOM 784 C C . GLY A 1 97 ? 2.816 10.981 -10.618 1.00 55.09 97 GLY A C 1
ATOM 785 O O . GLY A 1 97 ? 2.729 11.408 -9.470 1.00 55.09 97 GLY A O 1
ATOM 786 N N . PHE A 1 98 ? 1.886 10.173 -11.139 1.00 48.81 98 PHE A N 1
ATOM 787 C CA . PHE A 1 98 ? 0.782 9.544 -10.397 1.00 48.81 98 PHE A CA 1
ATOM 788 C C . PHE A 1 98 ? 0.725 8.051 -10.717 1.00 48.81 98 PHE A C 1
ATOM 790 O O . PHE A 1 98 ? 0.411 7.661 -11.846 1.00 48.81 98 PHE A O 1
ATOM 797 N N . ILE A 1 99 ? 0.994 7.227 -9.711 1.00 55.94 99 ILE A N 1
ATOM 798 C CA . ILE A 1 99 ? 1.194 5.789 -9.872 1.00 55.94 99 ILE A CA 1
ATOM 799 C C . ILE A 1 99 ? 0.168 5.064 -9.010 1.00 55.94 99 ILE A C 1
ATOM 801 O O . ILE A 1 99 ? -0.123 5.510 -7.901 1.00 55.94 99 ILE A O 1
ATOM 805 N N . TYR A 1 100 ? -0.430 4.006 -9.543 1.00 55.44 100 TYR A N 1
ATOM 806 C CA . TYR A 1 100 ? -1.409 3.159 -8.862 1.00 55.44 100 TYR A CA 1
ATOM 807 C C . TYR A 1 100 ? -0.896 1.730 -8.740 1.00 55.44 100 TYR A C 1
ATOM 809 O O . TYR A 1 100 ? -0.095 1.329 -9.614 1.00 55.44 100 TYR A O 1
#

pLDDT: mean 75.87, std 16.38, range [37.34, 94.12]

Sequence (100 aa):
MKNGEGQEKRRAPRVKKEVIVQYRIKDVPHTGEFQLLRKPPIDLTRTRDLAEKGIFFTASQPIFAQAVLELKLQLPSERESIELEGRVVDCEEIKKGFIY

Secondary structure (DSSP, 8-state):
----------SSPPPSS-EEEEEEEEE-SS-TT----SSPPPEEEEESEEETTEEE--BSS---TT-EEEEEEE-TT-SSEEEEEEE-----EEETTEE-

Foldseek 3Di:
DDDDDPPDPDPWDWQQFKKKKWKDFPFDPDDPPPPDPPGGDIDIWIDRGDDPQDRDTKDQDDDDAQTKMWMWIDTPVDPDIDTDIDGHHDKDDPDDRIID